Protein AF-A0A949E1W5-F1 (afdb_monomer_lite)

Sequence (156 aa):
MKIVIKLFFLQLFFLKIIYSASVTLGSDTTSGAAIAYTQLDGAENKIANYGLMNNGFSLRDSATTCSFDSVYQASGGFFPIGGKVFLNRDFNLAGNHIFVGGGQFYGNNNALFLNNSDTTEEFLPGRVGPLYEIANYTTGDDVYSISWTYDDRYIA

pLDDT: mean 76.0, std 17.17, range [40.59, 97.12]

Foldseek 3Di:
DVVVVVVVVVVVVVVVVVDPDAAEAADQPDADDADAEEEFEAEDHEDYQRHHAAQEYEYPALRYEYEYNYPDAHEHEYEDQNHEYEYPEAHHYDDAYEYENDYYYHQVVYFHWPDDDPYDHHDDYHPHDDPDCPDDDDDPDDDGGWDADPVNPDID

Structure (mmCIF, N/CA/C/O backbone):
data_AF-A0A949E1W5-F1
#
_entry.id   AF-A0A949E1W5-F1
#
loop_
_atom_site.group_PDB
_atom_site.id
_atom_site.type_symbol
_atom_site.label_atom_id
_atom_site.label_alt_id
_atom_site.label_comp_id
_atom_site.label_asym_id
_atom_site.label_entity_id
_atom_site.label_seq_id
_atom_site.pdbx_PDB_ins_code
_atom_site.Cartn_x
_atom_site.Cartn_y
_atom_site.Cartn_z
_atom_site.occupancy
_atom_site.B_iso_or_equiv
_atom_site.auth_seq_id
_atom_site.auth_comp_id
_atom_site.auth_asym_id
_atom_site.auth_atom_id
_atom_site.pdbx_PDB_model_num
ATOM 1 N N . MET A 1 1 ? -24.866 41.821 -15.705 1.00 64.75 1 MET A N 1
ATOM 2 C CA . MET A 1 1 ? -24.421 40.607 -16.436 1.00 64.75 1 MET A CA 1
ATOM 3 C C . MET A 1 1 ? -22.931 40.273 -16.261 1.00 64.75 1 MET A C 1
ATOM 5 O O . MET A 1 1 ? -22.627 39.131 -15.956 1.00 64.75 1 MET A O 1
ATOM 9 N N . LYS A 1 2 ? -21.987 41.229 -16.370 1.00 68.75 2 LYS A N 1
ATOM 10 C CA . LYS A 1 2 ? -20.529 40.950 -16.283 1.00 68.75 2 LYS A CA 1
ATOM 11 C C . LYS A 1 2 ? -20.024 40.390 -14.932 1.00 68.75 2 LYS A C 1
ATOM 13 O O . LYS A 1 2 ? -19.039 39.664 -14.921 1.00 68.75 2 LYS A O 1
ATOM 18 N N . ILE A 1 3 ? -20.681 40.704 -13.811 1.00 76.94 3 ILE A N 1
ATOM 19 C CA . ILE A 1 3 ? -20.301 40.218 -12.463 1.00 76.94 3 ILE A CA 1
ATOM 20 C C . ILE A 1 3 ? -20.699 38.751 -12.238 1.00 76.94 3 ILE A C 1
ATOM 22 O O . ILE A 1 3 ? -19.928 37.993 -11.659 1.00 76.94 3 ILE A O 1
ATOM 26 N N . VAL A 1 4 ? -21.853 38.328 -12.764 1.00 75.06 4 VAL A N 1
ATOM 27 C CA . VAL A 1 4 ? -22.362 36.951 -12.617 1.00 75.06 4 VAL A CA 1
ATOM 28 C C . VAL A 1 4 ? -21.444 35.950 -13.325 1.00 75.06 4 VAL A C 1
ATOM 30 O O . VAL A 1 4 ? -21.125 34.906 -12.770 1.00 75.06 4 VAL A O 1
ATOM 33 N N . ILE A 1 5 ? -20.925 36.318 -14.502 1.00 81.94 5 ILE A N 1
ATOM 34 C CA . ILE A 1 5 ? -19.950 35.502 -15.240 1.00 81.94 5 ILE A CA 1
ATOM 35 C C . ILE A 1 5 ? -18.659 35.309 -14.428 1.00 81.94 5 ILE A C 1
ATOM 37 O O . ILE A 1 5 ? -18.150 34.197 -14.354 1.00 81.94 5 ILE A O 1
ATOM 41 N N . LYS A 1 6 ? -18.147 36.350 -13.756 1.00 78.06 6 LYS A N 1
ATOM 42 C CA . LYS A 1 6 ? -16.921 36.240 -12.942 1.00 78.06 6 LYS A CA 1
ATOM 43 C C . LYS A 1 6 ? -17.103 35.348 -11.707 1.00 78.06 6 LYS A C 1
ATOM 45 O O . LYS A 1 6 ? -16.198 34.586 -11.384 1.00 78.06 6 LYS A O 1
ATOM 50 N N . LEU A 1 7 ? -18.263 35.411 -11.050 1.00 77.88 7 LEU A N 1
ATOM 51 C CA . LEU A 1 7 ? -18.599 34.543 -9.912 1.00 77.88 7 LEU A CA 1
ATOM 52 C C . LEU A 1 7 ? -18.719 33.068 -10.323 1.00 77.88 7 LEU A C 1
ATOM 54 O O . LEU A 1 7 ? -18.233 32.199 -9.606 1.00 77.88 7 LEU A O 1
ATOM 58 N N . PHE A 1 8 ? -19.281 32.793 -11.502 1.00 82.81 8 PHE A N 1
ATOM 59 C CA . PHE A 1 8 ? -19.380 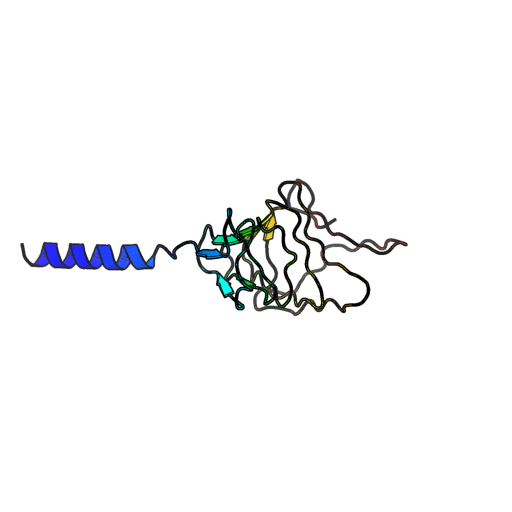31.436 -12.044 1.00 82.81 8 PHE A CA 1
ATOM 60 C C . PHE A 1 8 ? -18.000 30.815 -12.332 1.00 82.81 8 PHE A C 1
ATOM 62 O O . PHE A 1 8 ? -17.729 29.684 -11.934 1.00 82.81 8 PHE A O 1
ATOM 69 N N . PHE A 1 9 ? -17.081 31.575 -12.943 1.00 74.81 9 PHE A N 1
ATOM 70 C CA . PHE A 1 9 ? -15.707 31.105 -13.175 1.00 74.81 9 PHE A CA 1
ATOM 71 C C . PHE A 1 9 ? -14.920 30.888 -11.873 1.00 74.81 9 PHE A C 1
ATOM 73 O O . PHE A 1 9 ? -14.123 29.955 -11.791 1.00 74.81 9 PHE A O 1
ATOM 80 N N . LEU A 1 10 ? -15.168 31.703 -10.844 1.00 77.31 10 LEU A N 1
ATOM 81 C CA . LEU A 1 10 ? -14.545 31.534 -9.533 1.00 77.31 10 LEU A CA 1
ATOM 82 C C . LEU A 1 10 ? -15.036 30.254 -8.831 1.00 77.31 10 LEU A C 1
ATOM 84 O O . LEU A 1 10 ? -14.226 29.508 -8.289 1.00 77.31 10 LEU A O 1
ATOM 88 N N . GLN A 1 11 ? -16.336 29.951 -8.901 1.00 73.06 11 GLN A N 1
ATOM 89 C CA . GLN A 1 11 ? -16.904 28.714 -8.347 1.00 73.06 11 GLN A CA 1
ATOM 90 C C . GLN A 1 11 ? -16.351 27.455 -9.032 1.00 73.06 11 GLN A C 1
ATOM 92 O O . GLN A 1 11 ? -16.019 26.488 -8.349 1.00 73.06 11 GLN A O 1
ATOM 97 N N . LEU A 1 12 ? -16.170 27.481 -10.357 1.00 71.12 12 LEU A N 1
ATOM 98 C CA . LEU A 1 12 ? -15.544 26.379 -11.101 1.00 71.12 12 LEU A CA 1
ATOM 99 C C . LEU A 1 12 ? -14.081 26.141 -10.695 1.00 71.12 12 LEU A C 1
ATOM 101 O O . LEU A 1 12 ? -13.629 24.997 -10.671 1.00 71.12 12 LEU A O 1
ATOM 105 N N . PHE A 1 13 ? -13.346 27.200 -10.344 1.00 66.31 13 PHE A N 1
ATOM 106 C CA . PHE A 1 13 ? -11.965 27.080 -9.878 1.00 66.31 13 PHE A CA 1
ATOM 107 C C . PHE A 1 13 ? -11.886 26.438 -8.484 1.00 66.31 13 PHE A C 1
ATOM 109 O O . PHE A 1 13 ? -11.038 25.579 -8.254 1.00 66.31 13 PHE A O 1
ATOM 116 N N . PHE A 1 14 ? -12.811 26.781 -7.581 1.00 67.38 14 PHE A N 1
ATOM 117 C CA . PHE A 1 14 ? -12.877 26.175 -6.247 1.00 67.38 14 PHE A CA 1
ATOM 118 C C . PHE A 1 14 ? -13.364 24.723 -6.265 1.00 67.38 14 PHE A C 1
ATOM 120 O O . PHE A 1 14 ? -12.833 23.908 -5.517 1.00 67.38 14 PHE A O 1
ATOM 127 N N . LEU A 1 15 ? -14.293 24.366 -7.157 1.00 60.56 15 LEU A N 1
ATOM 128 C CA . LEU A 1 15 ? -14.708 22.971 -7.344 1.00 60.56 15 LEU A CA 1
ATOM 129 C C . LEU A 1 15 ? -13.525 22.083 -7.750 1.00 60.56 15 LEU A C 1
ATOM 131 O O . LEU A 1 15 ? -13.404 20.973 -7.249 1.00 60.56 15 LEU A O 1
ATOM 135 N N . LYS A 1 16 ? -12.603 22.579 -8.583 1.00 57.56 16 LYS A N 1
ATOM 136 C CA . LYS A 1 16 ? -11.442 21.796 -9.036 1.00 57.56 16 LYS A CA 1
ATOM 137 C C . LYS A 1 16 ? -10.384 21.556 -7.949 1.00 57.56 16 LYS A C 1
ATOM 139 O O . LYS A 1 16 ? -9.619 20.610 -8.073 1.00 57.56 16 LYS A O 1
ATOM 144 N N . ILE A 1 17 ? -10.333 22.391 -6.908 1.00 59.22 17 ILE A N 1
ATOM 145 C CA . ILE A 1 17 ? -9.386 22.242 -5.786 1.00 59.22 17 ILE A CA 1
ATOM 146 C C . ILE A 1 17 ? -9.877 21.191 -4.777 1.00 59.22 17 ILE A C 1
ATOM 148 O O . ILE A 1 17 ? -9.069 20.604 -4.069 1.00 59.22 17 ILE A O 1
ATOM 152 N N . ILE A 1 18 ? -11.186 20.929 -4.716 1.00 59.91 18 ILE A N 1
ATOM 153 C CA . ILE A 1 18 ? -11.768 20.007 -3.728 1.00 59.91 18 ILE A CA 1
ATOM 154 C C . ILE A 1 18 ? -11.641 18.540 -4.172 1.00 59.91 18 ILE A C 1
ATOM 156 O O . ILE A 1 18 ? -11.575 17.649 -3.330 1.00 59.91 18 ILE A O 1
ATOM 160 N N . TYR A 1 19 ? -11.556 18.276 -5.478 1.00 59.97 19 TYR A N 1
ATOM 161 C CA . TYR A 1 19 ? -11.376 16.923 -6.001 1.00 59.97 19 TYR A CA 1
ATOM 162 C C . TYR A 1 19 ? -9.899 16.666 -6.313 1.00 59.97 19 TYR A C 1
ATOM 164 O O . TYR A 1 19 ? -9.457 16.864 -7.447 1.00 59.97 19 TYR A O 1
ATOM 172 N N . SER A 1 20 ? -9.133 16.207 -5.318 1.00 66.62 20 SER A N 1
ATOM 173 C CA . SER A 1 20 ? -7.898 15.468 -5.612 1.00 66.62 20 SER A CA 1
ATOM 174 C C . SER A 1 20 ? -8.285 14.262 -6.463 1.00 66.62 20 SER A C 1
ATOM 176 O O . SER A 1 20 ? -9.076 13.424 -6.031 1.00 66.62 20 SER A O 1
ATOM 178 N N . ALA A 1 21 ? -7.807 14.230 -7.705 1.00 79.62 21 ALA A N 1
ATOM 179 C CA . ALA A 1 21 ? -8.135 13.163 -8.634 1.00 79.62 21 ALA A CA 1
ATOM 180 C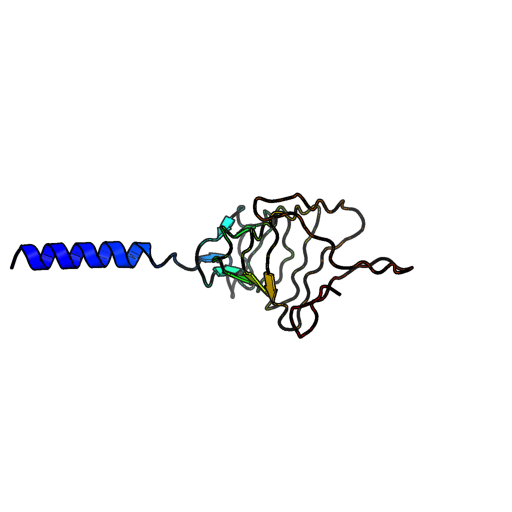 C . ALA A 1 21 ? -7.521 11.847 -8.148 1.00 79.62 21 ALA A C 1
ATOM 182 O O . ALA A 1 21 ? -6.333 11.804 -7.831 1.00 79.62 21 ALA A O 1
ATOM 183 N N . SER A 1 22 ? -8.320 10.784 -8.146 1.00 88.88 22 SER A N 1
ATOM 184 C CA . SER A 1 22 ? -7.841 9.423 -7.929 1.00 88.88 22 SER A CA 1
ATOM 185 C C . SER A 1 22 ? -6.751 9.074 -8.942 1.00 88.88 22 SER A C 1
ATOM 187 O O . SER A 1 22 ? -6.928 9.284 -10.149 1.00 88.88 22 SER A O 1
ATOM 189 N N . VAL A 1 23 ? -5.652 8.489 -8.480 1.00 93.19 23 VAL A N 1
ATOM 190 C CA . VAL A 1 23 ? -4.575 7.996 -9.341 1.00 93.19 23 VAL A CA 1
ATOM 191 C C . VAL A 1 23 ? -4.677 6.480 -9.467 1.00 93.19 23 VAL A C 1
ATOM 193 O O . VAL A 1 23 ? -4.767 5.767 -8.472 1.00 93.19 23 VAL A O 1
ATOM 196 N N . THR A 1 24 ? -4.626 5.972 -10.701 1.00 94.94 24 THR A N 1
ATOM 197 C CA . THR A 1 24 ? -4.417 4.542 -10.968 1.00 94.94 24 THR A CA 1
ATOM 198 C C . THR A 1 24 ? -2.983 4.322 -11.429 1.00 94.94 24 THR A C 1
ATOM 200 O O . THR A 1 24 ? -2.565 4.871 -12.448 1.00 94.94 24 THR A O 1
ATOM 203 N N . LEU A 1 25 ? -2.231 3.514 -10.686 1.00 94.31 25 LEU A N 1
ATOM 204 C CA . LEU A 1 25 ? -0.880 3.101 -11.037 1.00 94.31 25 LEU A CA 1
ATOM 205 C C . LEU A 1 25 ? -0.899 1.683 -11.615 1.00 94.31 25 LEU A C 1
ATOM 207 O O . LEU A 1 25 ? -1.357 0.743 -10.968 1.00 94.31 25 LEU A O 1
ATOM 211 N N . GLY A 1 26 ? -0.363 1.524 -12.826 1.00 93.44 26 GLY A N 1
ATOM 212 C CA . GLY A 1 26 ? -0.357 0.255 -13.558 1.00 93.44 26 GLY A CA 1
ATOM 213 C C . GLY A 1 26 ? -1.513 0.124 -14.552 1.00 93.44 26 GLY A C 1
ATOM 214 O O . GLY A 1 26 ? -2.095 1.114 -14.988 1.00 93.44 26 GLY A O 1
ATOM 215 N N . SER A 1 27 ? -1.816 -1.113 -14.939 1.00 93.06 27 SER A N 1
ATOM 216 C CA . SER A 1 27 ? -2.881 -1.456 -15.888 1.00 93.06 27 SER A CA 1
ATOM 217 C C . SER A 1 27 ? -3.564 -2.753 -15.461 1.00 93.06 27 SER A C 1
ATOM 219 O O . SER A 1 27 ? -2.941 -3.608 -14.837 1.00 93.06 27 SER A O 1
ATOM 221 N N . ASP A 1 28 ? -4.843 -2.912 -15.798 1.00 94.56 28 ASP A N 1
ATOM 222 C CA . ASP A 1 28 ? -5.590 -4.154 -15.556 1.00 94.56 28 ASP A CA 1
ATOM 223 C C . ASP A 1 28 ? -5.459 -5.164 -16.710 1.00 94.56 28 ASP A C 1
ATOM 225 O O . ASP A 1 28 ? -5.876 -6.312 -16.580 1.00 94.56 28 ASP A O 1
ATOM 229 N N . THR A 1 29 ? -4.867 -4.761 -17.841 1.00 93.06 29 THR A N 1
ATOM 230 C CA . THR A 1 29 ? -4.825 -5.575 -19.074 1.00 93.06 29 THR A CA 1
ATOM 231 C C . THR A 1 29 ? -3.422 -5.834 -19.611 1.00 93.06 29 THR A C 1
ATOM 233 O O . THR A 1 29 ? -3.236 -6.735 -20.427 1.00 93.06 29 THR A O 1
ATOM 236 N N . THR A 1 30 ? -2.424 -5.064 -19.181 1.00 90.69 30 THR A N 1
ATOM 237 C CA . THR A 1 30 ? -1.068 -5.113 -19.734 1.00 90.69 30 THR A CA 1
ATOM 238 C C . THR A 1 30 ? -0.025 -4.887 -18.651 1.00 90.69 30 THR A C 1
ATOM 240 O O . THR A 1 30 ? -0.207 -4.045 -17.778 1.00 90.69 30 THR A O 1
ATOM 243 N N . SER A 1 31 ? 1.098 -5.607 -18.719 1.00 84.19 31 SER A N 1
ATOM 244 C CA . SER A 1 31 ? 2.225 -5.363 -17.814 1.00 84.19 31 SER A CA 1
ATOM 245 C C . SER A 1 31 ? 2.836 -3.989 -18.064 1.00 84.19 31 SER A C 1
ATOM 247 O O . SER A 1 31 ? 3.242 -3.683 -19.186 1.00 84.19 31 SER A O 1
ATOM 249 N N . GLY A 1 32 ? 2.925 -3.177 -17.011 1.00 72.94 32 GLY A N 1
ATOM 250 C CA . GLY A 1 32 ? 3.654 -1.912 -17.023 1.00 72.94 32 GLY A CA 1
ATOM 251 C C . GLY A 1 32 ? 5.132 -2.084 -16.668 1.00 72.94 32 GLY A C 1
ATOM 252 O O . GLY A 1 32 ? 5.542 -3.106 -16.117 1.00 72.94 32 GLY A O 1
ATOM 253 N N . ALA A 1 33 ? 5.936 -1.066 -16.978 1.00 81.12 33 ALA A N 1
ATOM 254 C CA . ALA A 1 33 ? 7.298 -0.952 -16.461 1.00 81.12 33 ALA A CA 1
ATOM 255 C C . ALA A 1 33 ? 7.293 -0.623 -14.956 1.00 81.12 33 ALA A C 1
ATOM 257 O O . ALA A 1 33 ? 6.260 -0.253 -14.394 1.00 81.12 33 ALA A O 1
ATOM 258 N N . ALA A 1 34 ? 8.461 -0.728 -14.315 1.00 77.75 34 ALA A N 1
ATOM 259 C CA . ALA A 1 34 ? 8.625 -0.357 -12.913 1.00 77.75 34 ALA A CA 1
ATOM 260 C C . ALA A 1 34 ? 8.231 1.106 -12.699 1.00 77.75 34 ALA A C 1
ATOM 262 O O . ALA A 1 34 ? 8.719 2.002 -13.393 1.00 77.75 34 ALA A O 1
ATOM 263 N N . ILE A 1 35 ? 7.346 1.335 -11.735 1.00 81.81 35 ILE A N 1
ATOM 264 C CA . ILE A 1 35 ? 6.855 2.671 -11.425 1.00 81.81 35 ILE A CA 1
ATOM 265 C C . ILE A 1 35 ? 7.846 3.316 -10.453 1.00 81.81 35 ILE A C 1
ATOM 267 O O . ILE A 1 35 ? 8.361 2.669 -9.534 1.00 81.81 35 ILE A O 1
ATOM 271 N N . ALA A 1 36 ? 8.182 4.584 -10.695 1.00 87.31 36 ALA A N 1
ATOM 272 C CA . ALA A 1 36 ? 8.960 5.369 -9.745 1.00 87.31 36 ALA A CA 1
ATOM 273 C C . ALA A 1 36 ? 8.202 5.474 -8.412 1.00 87.31 36 ALA A C 1
ATOM 275 O O . ALA A 1 36 ? 6.973 5.375 -8.384 1.00 87.31 36 ALA A O 1
ATOM 276 N N . TYR A 1 37 ? 8.921 5.705 -7.313 1.00 91.44 37 TYR A N 1
ATOM 277 C CA . TYR A 1 37 ? 8.270 5.949 -6.028 1.00 91.44 37 TYR A CA 1
ATOM 278 C C . TYR A 1 37 ? 7.215 7.050 -6.183 1.00 91.44 37 TYR A C 1
ATOM 280 O O . TYR A 1 37 ? 7.512 8.135 -6.690 1.00 91.44 37 TYR A O 1
ATOM 288 N N . THR A 1 38 ? 5.985 6.757 -5.770 1.00 92.50 38 THR A N 1
ATOM 289 C CA . THR A 1 38 ? 4.846 7.657 -5.958 1.00 92.50 38 THR A CA 1
ATOM 290 C C . THR A 1 38 ? 4.178 7.940 -4.620 1.00 92.50 38 THR A C 1
ATOM 292 O O . THR A 1 38 ? 3.889 7.026 -3.849 1.00 92.50 38 THR A O 1
ATOM 295 N N . GLN A 1 39 ? 3.923 9.216 -4.340 1.00 94.19 39 GLN A N 1
ATOM 296 C CA . GLN A 1 39 ? 3.051 9.625 -3.245 1.00 94.19 39 GLN A CA 1
ATOM 297 C C . GLN A 1 39 ? 1.636 9.808 -3.791 1.00 94.19 39 GLN A C 1
ATOM 299 O O . GLN A 1 39 ? 1.407 10.645 -4.662 1.00 94.19 39 GLN A O 1
ATOM 304 N N . LEU A 1 40 ? 0.710 9.002 -3.287 1.00 94.75 40 LEU A N 1
ATOM 305 C CA . LEU A 1 40 ? -0.710 9.066 -3.594 1.00 94.75 40 LEU A CA 1
ATOM 306 C C . LEU A 1 40 ? -1.379 10.134 -2.725 1.00 94.75 40 LEU A C 1
ATOM 308 O O . LEU A 1 40 ? -1.024 10.306 -1.559 1.00 94.75 40 LEU A O 1
ATOM 312 N N . ASP A 1 41 ? -2.350 10.833 -3.299 1.00 94.31 41 ASP A N 1
ATOM 313 C CA . ASP A 1 41 ? -3.138 11.882 -2.652 1.00 94.31 41 ASP A CA 1
ATOM 314 C C . ASP A 1 41 ? -4.613 11.697 -3.032 1.00 94.31 41 ASP A C 1
ATOM 316 O O . ASP A 1 41 ? -4.930 11.148 -4.087 1.00 94.31 41 ASP A O 1
ATOM 320 N N . GLY A 1 42 ? -5.520 12.142 -2.171 1.00 92.81 42 GLY A N 1
ATOM 321 C CA . GLY A 1 42 ? -6.957 12.019 -2.374 1.00 92.81 42 GLY A CA 1
ATOM 322 C C . GLY A 1 42 ? -7.507 10.611 -2.152 1.00 92.81 42 GLY A C 1
ATOM 323 O O . GLY A 1 42 ? -6.855 9.716 -1.613 1.00 92.81 42 GLY A O 1
ATOM 324 N N . ALA A 1 43 ? -8.761 10.431 -2.546 1.00 93.38 43 ALA A N 1
ATOM 325 C CA . ALA A 1 43 ? -9.485 9.182 -2.366 1.00 93.38 43 ALA A CA 1
ATOM 326 C C . ALA A 1 43 ? -9.454 8.320 -3.636 1.00 93.38 43 ALA A C 1
ATOM 328 O O . ALA A 1 43 ? -9.206 8.810 -4.736 1.00 93.38 43 ALA A O 1
ATOM 329 N N . GLU A 1 44 ? -9.759 7.036 -3.460 1.00 94.81 44 GLU A N 1
ATOM 330 C CA . GLU A 1 44 ? -10.007 6.068 -4.536 1.00 94.81 44 GLU A CA 1
ATOM 331 C C . GLU A 1 44 ? -8.787 5.826 -5.436 1.00 94.81 44 GLU A C 1
ATOM 333 O O . GLU A 1 44 ? -8.923 5.500 -6.615 1.00 94.81 44 GLU A O 1
ATOM 338 N N . ASN A 1 45 ? -7.574 5.959 -4.889 1.00 96.62 45 ASN A N 1
ATOM 339 C CA . ASN A 1 45 ? -6.379 5.546 -5.615 1.00 96.62 45 ASN A CA 1
ATOM 340 C C . ASN A 1 45 ? -6.389 4.028 -5.833 1.00 96.62 45 ASN A C 1
ATOM 342 O O . ASN A 1 45 ? -6.979 3.277 -5.056 1.00 96.62 45 ASN A O 1
ATOM 346 N N . LYS A 1 46 ? -5.710 3.570 -6.881 1.00 96.56 46 LYS A N 1
ATOM 347 C CA . LYS A 1 46 ? -5.655 2.153 -7.237 1.00 96.56 46 LYS A CA 1
ATOM 348 C C . LYS A 1 46 ? -4.258 1.758 -7.683 1.00 96.56 46 LYS A C 1
ATOM 350 O O . LYS A 1 46 ? -3.684 2.375 -8.578 1.00 96.56 46 LYS A O 1
ATOM 355 N N . ILE A 1 47 ? -3.746 0.672 -7.124 1.00 96.56 47 ILE A N 1
ATOM 356 C CA . ILE A 1 47 ? -2.626 -0.082 -7.678 1.00 96.56 47 ILE A CA 1
ATOM 357 C C . ILE A 1 47 ? -3.222 -1.235 -8.484 1.00 96.56 47 ILE A C 1
ATOM 359 O O . ILE A 1 47 ? -3.724 -2.192 -7.906 1.00 96.56 47 ILE A O 1
ATOM 363 N N . ALA A 1 48 ? -3.222 -1.118 -9.810 1.00 95.94 48 ALA A N 1
ATOM 364 C CA . ALA A 1 48 ? -3.924 -2.028 -10.714 1.00 95.94 48 ALA A CA 1
ATOM 365 C C . ALA A 1 48 ? -3.279 -3.422 -10.813 1.00 95.94 48 ALA A C 1
ATOM 367 O O . ALA A 1 48 ? -2.163 -3.635 -10.336 1.00 95.94 48 ALA A O 1
ATOM 368 N N . ASN A 1 49 ? -3.964 -4.355 -11.492 1.00 96.00 49 ASN A N 1
ATOM 369 C CA . ASN A 1 49 ? -3.576 -5.771 -11.565 1.00 96.00 49 ASN A CA 1
ATOM 370 C C . ASN A 1 49 ? -2.122 -6.007 -11.999 1.00 96.00 49 ASN A C 1
ATOM 372 O O . ASN A 1 49 ? -1.455 -6.902 -11.489 1.00 96.00 49 ASN A O 1
ATOM 376 N N . TYR A 1 50 ? -1.609 -5.174 -12.900 1.00 94.81 50 TYR A N 1
ATOM 377 C CA . TYR A 1 50 ? -0.231 -5.218 -13.373 1.00 94.81 50 TYR A CA 1
ATOM 378 C C . TYR A 1 50 ? 0.557 -3.943 -13.017 1.00 94.81 50 TYR A C 1
ATOM 380 O O . TYR A 1 50 ? 1.289 -3.391 -13.843 1.00 94.81 50 TYR A O 1
ATOM 388 N N . GLY A 1 51 ? 0.387 -3.440 -11.790 1.00 93.25 51 GLY A N 1
ATOM 389 C CA . GLY A 1 51 ? 1.155 -2.319 -11.238 1.00 93.25 51 GLY A CA 1
ATOM 390 C C . GLY A 1 51 ? 2.449 -2.773 -10.560 1.00 93.25 51 GLY A C 1
ATOM 391 O O . GLY A 1 51 ? 2.411 -3.354 -9.477 1.00 93.25 51 GLY A O 1
ATOM 392 N N . LEU A 1 52 ? 3.605 -2.501 -11.168 1.00 92.25 52 LEU A N 1
ATOM 393 C CA . LEU A 1 52 ? 4.905 -2.899 -10.621 1.00 92.25 52 LEU A CA 1
ATOM 394 C C . LEU A 1 52 ? 5.442 -1.853 -9.623 1.00 92.25 52 LEU A C 1
ATOM 396 O O . LEU A 1 52 ? 5.859 -0.765 -10.027 1.00 92.25 52 LEU A O 1
ATOM 400 N N . MET A 1 53 ? 5.461 -2.199 -8.331 1.00 91.31 53 MET A N 1
ATOM 401 C CA . MET A 1 53 ? 5.795 -1.308 -7.204 1.00 91.31 53 MET A CA 1
ATOM 402 C C . MET A 1 53 ? 7.202 -1.553 -6.638 1.00 91.31 53 MET A C 1
ATOM 404 O O . MET A 1 53 ? 7.383 -1.653 -5.429 1.00 91.31 53 MET A O 1
ATOM 408 N N . ASN A 1 54 ? 8.220 -1.650 -7.495 1.00 89.31 54 ASN A N 1
ATOM 409 C CA . ASN A 1 54 ? 9.586 -1.978 -7.049 1.00 89.31 54 ASN A CA 1
ATOM 410 C C . ASN A 1 54 ? 10.249 -0.878 -6.208 1.00 89.31 54 ASN A C 1
ATOM 412 O O . ASN A 1 54 ? 11.173 -1.158 -5.451 1.00 89.31 54 ASN A O 1
ATOM 416 N N . ASN A 1 55 ? 9.806 0.370 -6.370 1.00 88.81 55 ASN A N 1
ATOM 417 C CA . ASN A 1 55 ? 10.325 1.513 -5.620 1.00 88.81 55 ASN A CA 1
ATOM 418 C C . ASN A 1 55 ? 9.428 1.902 -4.438 1.00 88.81 55 ASN A C 1
ATOM 420 O O . ASN A 1 55 ? 9.742 2.864 -3.742 1.00 88.81 55 ASN A O 1
ATOM 424 N N . GLY A 1 56 ? 8.323 1.186 -4.227 1.00 90.44 56 GLY A N 1
ATOM 425 C CA . GLY A 1 56 ? 7.357 1.464 -3.177 1.00 90.44 56 GLY A CA 1
ATOM 426 C C . GLY A 1 56 ? 6.448 2.653 -3.484 1.00 90.44 56 GLY A C 1
ATOM 427 O O . GLY A 1 56 ? 6.449 3.211 -4.585 1.00 90.44 56 GLY A O 1
ATOM 428 N N . PHE A 1 57 ? 5.637 3.025 -2.499 1.00 93.06 57 PHE A N 1
ATOM 429 C CA . PHE A 1 57 ? 4.710 4.150 -2.583 1.00 93.06 57 PHE A CA 1
ATOM 430 C C . PHE A 1 57 ? 4.330 4.648 -1.185 1.00 93.06 57 PHE A C 1
ATOM 432 O O . PHE A 1 57 ? 4.523 3.965 -0.178 1.00 93.06 57 PHE A O 1
ATOM 439 N N . SER A 1 58 ? 3.769 5.853 -1.124 1.00 93.19 58 SER A N 1
ATOM 440 C CA . SER A 1 58 ? 3.197 6.400 0.109 1.00 93.19 58 SER A CA 1
ATOM 441 C C . SER A 1 58 ? 1.792 6.916 -0.098 1.00 93.19 58 SER A C 1
ATOM 443 O O . SER A 1 58 ? 1.411 7.267 -1.213 1.00 93.19 58 SER A O 1
ATOM 445 N N . LEU A 1 59 ? 1.047 7.007 0.994 1.00 93.25 59 LEU A N 1
ATOM 446 C CA . LEU A 1 59 ? -0.161 7.813 1.071 1.00 93.25 59 LEU A CA 1
ATOM 447 C C . LEU A 1 59 ? 0.200 9.155 1.715 1.00 93.25 59 LEU A C 1
ATOM 449 O O . LEU A 1 59 ? 1.069 9.218 2.583 1.00 93.25 59 LEU A O 1
ATOM 453 N N . ARG A 1 60 ? -0.421 10.244 1.265 1.00 92.31 60 ARG A N 1
ATOM 454 C CA . ARG A 1 60 ? -0.088 11.593 1.735 1.00 92.31 60 ARG A CA 1
ATOM 455 C C . ARG A 1 60 ? -0.491 11.829 3.190 1.00 92.31 60 ARG A C 1
ATOM 457 O O . ARG A 1 60 ? 0.258 12.476 3.924 1.00 92.31 60 ARG A O 1
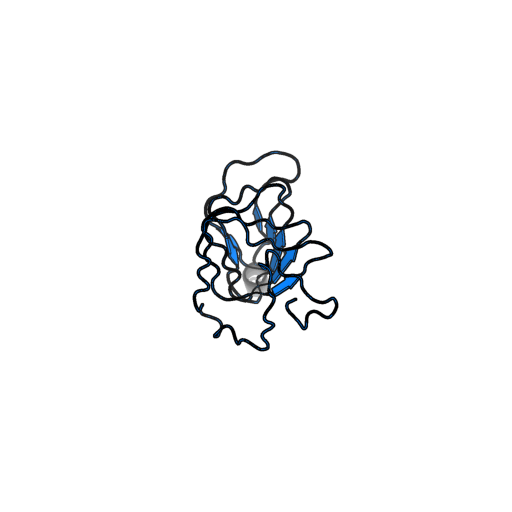ATOM 464 N N . ASP A 1 61 ? -1.668 11.349 3.578 1.00 89.94 61 ASP A N 1
ATOM 465 C CA . ASP A 1 61 ? -2.280 11.578 4.888 1.00 89.94 61 ASP A CA 1
ATOM 466 C C . ASP A 1 61 ? -3.395 10.558 5.203 1.00 89.94 61 ASP A C 1
ATOM 468 O O . ASP A 1 61 ? -3.677 9.646 4.424 1.00 89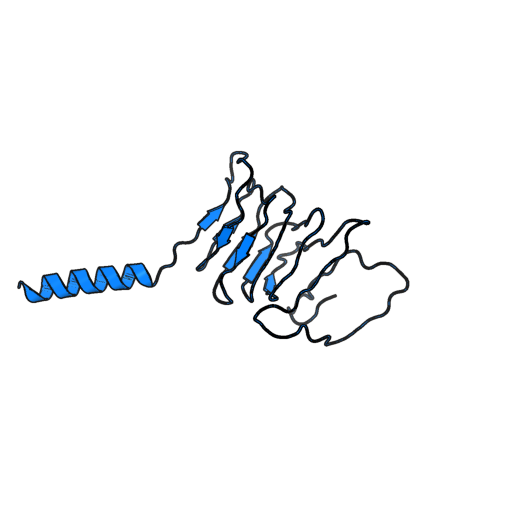.94 61 ASP A O 1
ATOM 472 N N . SER A 1 62 ? -4.072 10.744 6.342 1.00 86.88 62 SER A N 1
ATOM 473 C CA . SER A 1 62 ? -5.159 9.877 6.809 1.00 86.88 62 SER A CA 1
ATOM 474 C C . SER A 1 62 ? -6.467 9.964 6.022 1.00 86.88 62 SER A C 1
ATOM 476 O O . SER A 1 62 ? -7.344 9.113 6.194 1.00 86.88 62 SER A O 1
ATOM 478 N N . ALA A 1 63 ? -6.618 10.968 5.156 1.00 90.50 63 ALA A N 1
ATOM 479 C CA . ALA A 1 63 ? -7.746 11.061 4.237 1.00 90.50 63 ALA A CA 1
ATOM 480 C C . ALA A 1 63 ? -7.476 10.308 2.925 1.00 90.50 63 ALA A C 1
ATOM 482 O O . ALA A 1 63 ? -8.413 10.034 2.173 1.00 90.50 63 ALA A O 1
ATOM 483 N N . THR A 1 64 ? -6.217 9.953 2.661 1.00 93.75 64 THR A N 1
ATOM 484 C CA . THR A 1 64 ? -5.815 9.275 1.434 1.00 93.75 64 THR A CA 1
ATOM 485 C C . THR A 1 64 ? -6.211 7.797 1.470 1.00 93.75 64 THR A C 1
ATOM 487 O O . THR A 1 64 ? -5.938 7.086 2.444 1.00 93.75 64 THR A O 1
ATOM 490 N N . THR A 1 65 ? -6.839 7.309 0.396 1.00 95.12 65 THR A N 1
ATOM 491 C CA . THR A 1 65 ? -7.246 5.899 0.272 1.00 95.12 65 THR A CA 1
ATOM 492 C C . THR A 1 65 ? -6.700 5.250 -0.993 1.00 95.12 65 THR A C 1
ATOM 494 O O . THR A 1 65 ? -6.533 5.925 -2.011 1.00 95.12 65 THR A O 1
ATOM 497 N N . CYS A 1 66 ? -6.403 3.948 -0.927 1.00 96.56 66 CYS A N 1
ATOM 498 C CA . CYS A 1 66 ? -5.846 3.177 -2.037 1.00 96.56 66 CYS A CA 1
ATOM 499 C C . CYS A 1 66 ? -6.344 1.720 -2.044 1.00 96.56 66 CYS A C 1
ATOM 501 O O . CYS A 1 66 ? -6.320 1.073 -0.998 1.00 96.56 66 CYS A O 1
ATOM 503 N N . SER A 1 67 ? -6.746 1.176 -3.197 1.00 97.12 67 SER A N 1
ATOM 504 C CA . SER A 1 67 ? -6.934 -0.269 -3.389 1.00 97.12 67 SER A CA 1
ATOM 505 C C . SER A 1 67 ? -5.673 -0.917 -3.956 1.00 97.12 67 SER A C 1
ATOM 507 O O . SER A 1 67 ? -5.013 -0.360 -4.836 1.00 97.12 67 SER A O 1
ATOM 509 N N . PHE A 1 68 ? -5.325 -2.098 -3.454 1.00 96.12 68 PHE A N 1
ATOM 510 C CA . PHE A 1 68 ? -4.202 -2.886 -3.945 1.00 96.12 68 PHE A CA 1
ATOM 511 C C . PHE A 1 68 ? -4.704 -4.129 -4.679 1.00 96.12 68 PHE A C 1
ATOM 513 O O . PHE A 1 68 ? -5.268 -5.037 -4.070 1.00 96.12 68 PHE A O 1
ATOM 520 N N . ASP A 1 69 ? -4.466 -4.159 -5.991 1.00 96.25 69 ASP A N 1
ATOM 521 C CA . ASP A 1 69 ? -4.901 -5.214 -6.903 1.00 96.25 69 ASP A CA 1
ATOM 522 C C . ASP A 1 69 ? -3.728 -5.871 -7.657 1.00 96.25 69 ASP A C 1
ATOM 524 O O . ASP A 1 69 ? -3.973 -6.775 -8.448 1.00 96.25 69 ASP A O 1
ATOM 528 N N . SER A 1 70 ? -2.459 -5.506 -7.426 1.00 94.88 70 SER A N 1
ATOM 529 C CA . SER A 1 70 ? -1.321 -5.986 -8.243 1.00 94.88 70 SER A CA 1
ATOM 530 C C . SER A 1 70 ? -0.850 -7.427 -7.991 1.00 94.88 70 SER A C 1
ATOM 532 O O . SER A 1 70 ? -0.603 -7.825 -6.857 1.00 94.88 70 SER A O 1
ATOM 534 N N . VAL A 1 71 ? -0.628 -8.199 -9.065 1.00 94.50 71 VAL A N 1
ATOM 535 C CA . VAL A 1 71 ? -0.024 -9.552 -9.009 1.00 94.50 71 VAL A CA 1
ATOM 536 C C . VAL A 1 71 ? 1.434 -9.538 -8.561 1.00 94.50 71 VAL A C 1
ATOM 538 O O . VAL A 1 71 ? 1.977 -10.587 -8.217 1.00 94.50 71 VAL A O 1
ATOM 541 N N . TYR A 1 72 ? 2.085 -8.380 -8.630 1.00 92.25 72 TYR A N 1
ATOM 542 C CA . TYR A 1 72 ? 3.491 -8.240 -8.302 1.00 92.25 72 TYR A CA 1
ATOM 543 C C . TYR A 1 72 ? 3.669 -7.966 -6.814 1.00 92.25 72 TYR A C 1
ATOM 545 O O . TYR A 1 72 ? 2.893 -7.236 -6.198 1.00 92.25 72 TYR A O 1
ATOM 553 N N . GLN A 1 73 ? 4.747 -8.510 -6.257 1.00 89.62 73 GLN A N 1
ATOM 554 C CA . GLN A 1 73 ? 5.232 -8.088 -4.949 1.00 89.62 73 GLN A CA 1
ATOM 555 C C . GLN A 1 73 ? 5.632 -6.606 -5.024 1.00 89.62 73 GLN A C 1
ATOM 557 O O . GLN A 1 73 ? 6.118 -6.149 -6.065 1.00 89.62 73 GLN A O 1
ATOM 562 N N . ALA A 1 74 ? 5.429 -5.852 -3.944 1.00 88.25 74 ALA A N 1
ATOM 563 C CA . ALA A 1 74 ? 6.024 -4.520 -3.845 1.00 88.25 74 ALA A CA 1
ATOM 564 C C . ALA A 1 74 ? 7.365 -4.602 -3.125 1.00 88.25 74 ALA A C 1
ATOM 566 O O . ALA A 1 74 ? 7.557 -5.417 -2.227 1.00 88.25 74 ALA A O 1
ATOM 567 N N . SER A 1 75 ? 8.273 -3.712 -3.494 1.00 86.38 75 SER A N 1
ATOM 568 C CA . SER A 1 75 ? 9.571 -3.553 -2.845 1.00 86.38 75 SER A CA 1
ATOM 569 C C . SER A 1 75 ? 9.811 -2.084 -2.531 1.00 86.38 75 SER A C 1
ATOM 571 O O . SER A 1 75 ? 9.083 -1.212 -3.001 1.00 86.38 75 SER A O 1
ATOM 573 N N . GLY A 1 76 ? 10.840 -1.798 -1.738 1.00 84.44 76 GLY A N 1
ATOM 574 C CA . GLY A 1 76 ? 11.162 -0.436 -1.329 1.00 84.44 76 GLY A CA 1
ATOM 575 C C . GLY A 1 76 ? 10.303 0.054 -0.162 1.00 84.44 76 GLY A C 1
ATOM 576 O O . GLY A 1 76 ? 9.810 -0.726 0.650 1.00 84.44 76 GLY A O 1
ATOM 577 N N . GLY A 1 77 ? 10.180 1.375 -0.040 1.00 84.00 77 GLY A N 1
ATOM 578 C CA . GLY A 1 77 ? 9.492 2.007 1.084 1.00 84.00 77 GLY A CA 1
ATOM 579 C C . GLY A 1 77 ? 7.977 2.007 0.911 1.00 84.00 77 GLY A C 1
ATOM 580 O O . GLY A 1 77 ? 7.471 2.511 -0.094 1.00 84.00 77 GLY A O 1
ATOM 581 N N . PHE A 1 78 ? 7.257 1.493 1.905 1.00 87.44 78 PHE A N 1
ATOM 582 C CA . PHE A 1 78 ? 5.803 1.557 1.949 1.00 87.44 78 PHE A CA 1
ATOM 583 C C . PHE A 1 78 ? 5.367 2.385 3.161 1.00 87.44 78 PHE A C 1
ATOM 585 O O . PHE A 1 78 ? 5.571 2.005 4.315 1.00 87.44 78 PHE A O 1
ATOM 592 N N . PHE A 1 79 ? 4.777 3.551 2.890 1.00 88.69 79 PHE A N 1
ATOM 593 C CA . PHE A 1 79 ? 4.476 4.539 3.926 1.00 88.69 79 PHE A CA 1
ATOM 594 C C . PHE A 1 79 ? 2.994 4.920 3.893 1.00 88.69 79 PHE A C 1
ATOM 596 O O . PHE A 1 79 ? 2.596 5.803 3.129 1.00 88.69 79 PHE A O 1
ATOM 603 N N . PRO A 1 80 ? 2.146 4.264 4.698 1.00 85.25 80 PRO A N 1
ATOM 604 C CA . PRO A 1 80 ? 0.721 4.555 4.695 1.00 85.25 80 PRO A CA 1
ATOM 605 C C . PRO A 1 80 ? 0.351 5.868 5.399 1.00 85.25 80 PRO A C 1
ATOM 607 O O . PRO A 1 80 ? -0.728 6.373 5.131 1.00 85.25 80 PRO A O 1
ATOM 610 N N . ILE A 1 81 ? 1.210 6.448 6.252 1.00 86.69 81 ILE A N 1
ATOM 611 C CA . ILE A 1 81 ? 1.049 7.788 6.876 1.00 86.69 81 ILE A CA 1
ATOM 612 C C . ILE A 1 81 ? -0.394 8.065 7.376 1.00 86.69 81 ILE A C 1
ATOM 614 O O . ILE A 1 81 ? -0.983 9.121 7.142 1.00 86.69 81 ILE A O 1
ATOM 618 N N . GLY A 1 82 ? -0.992 7.089 8.061 1.00 82.62 82 GLY A N 1
ATOM 619 C CA . GLY A 1 82 ? -2.351 7.144 8.610 1.00 82.62 82 GLY A CA 1
ATOM 620 C C . GLY A 1 82 ? -3.489 6.912 7.608 1.00 82.62 82 GLY A C 1
ATOM 621 O O . GLY A 1 82 ? -4.646 6.887 8.024 1.00 82.62 82 GLY A O 1
ATOM 622 N N . GLY A 1 83 ? -3.191 6.762 6.318 1.00 88.12 83 GLY A N 1
ATOM 623 C CA . GLY A 1 83 ? -4.151 6.487 5.251 1.00 88.12 83 GLY A CA 1
ATOM 624 C C . GLY A 1 83 ? -4.692 5.056 5.264 1.00 88.12 83 GLY A C 1
ATOM 625 O O . GLY A 1 83 ? -4.354 4.237 6.125 1.00 88.12 83 GLY A O 1
ATOM 626 N N . LYS A 1 84 ? -5.563 4.761 4.294 1.00 91.44 84 LYS A N 1
ATOM 627 C CA . LYS A 1 84 ? -6.321 3.502 4.220 1.00 91.44 84 LYS A CA 1
ATOM 628 C C . LYS A 1 84 ? -5.953 2.692 2.985 1.00 91.44 84 LYS A C 1
ATOM 630 O O . LYS A 1 84 ? -6.064 3.196 1.866 1.00 91.44 84 LYS A O 1
ATOM 635 N N . VAL A 1 85 ? -5.596 1.428 3.181 1.00 92.81 85 VAL A N 1
ATOM 636 C CA . VAL A 1 85 ? -5.300 0.482 2.103 1.00 92.81 85 VAL A CA 1
ATOM 637 C C . VAL A 1 85 ? -6.312 -0.658 2.108 1.00 92.81 85 VAL A C 1
ATOM 639 O O . VAL A 1 85 ? -6.492 -1.335 3.115 1.00 92.81 85 VAL A O 1
ATOM 642 N N . PHE A 1 86 ? -6.962 -0.882 0.972 1.00 94.06 86 PHE A N 1
ATOM 643 C CA . PHE A 1 86 ? -7.913 -1.970 0.763 1.00 94.06 86 PHE A CA 1
ATOM 644 C C . PHE A 1 86 ? -7.241 -3.074 -0.047 1.00 94.06 86 PHE A C 1
ATOM 646 O O . PHE A 1 86 ? -6.813 -2.842 -1.177 1.00 94.06 86 PHE A O 1
ATOM 653 N N . LEU A 1 87 ? -7.122 -4.263 0.533 1.00 93.19 87 LEU A N 1
ATOM 654 C CA . LEU A 1 87 ? -6.471 -5.403 -0.095 1.00 93.19 87 LEU A CA 1
ATOM 655 C C . LEU A 1 87 ? -7.507 -6.200 -0.882 1.00 93.19 87 LEU A C 1
ATOM 657 O O . LEU A 1 87 ? -8.330 -6.903 -0.309 1.00 93.19 87 LEU A O 1
ATOM 661 N N . ASN A 1 88 ? -7.464 -6.112 -2.208 1.00 94.94 88 ASN A N 1
ATOM 662 C CA . ASN A 1 88 ? -8.282 -6.966 -3.078 1.00 94.94 88 ASN A CA 1
ATOM 663 C C . ASN A 1 88 ? -7.565 -8.273 -3.441 1.00 94.94 88 ASN A C 1
ATOM 665 O O . ASN A 1 88 ? -8.104 -9.110 -4.165 1.00 94.94 88 ASN A O 1
ATOM 669 N N . ARG A 1 89 ? -6.337 -8.423 -2.942 1.00 92.88 89 ARG A N 1
ATOM 670 C CA . ARG A 1 89 ? -5.486 -9.601 -3.029 1.00 92.88 89 ARG A CA 1
ATOM 671 C C . ARG A 1 89 ? -4.409 -9.549 -1.957 1.00 92.88 89 ARG A C 1
ATOM 673 O O . ARG A 1 89 ? -4.175 -8.492 -1.367 1.00 92.88 89 ARG A O 1
ATOM 680 N N . ASP A 1 90 ? -3.708 -10.660 -1.794 1.00 90.12 90 ASP A N 1
ATOM 681 C CA . ASP A 1 90 ? -2.561 -10.741 -0.900 1.00 90.12 90 ASP A CA 1
ATOM 682 C C . ASP A 1 90 ? -1.477 -9.734 -1.280 1.00 90.12 90 ASP A C 1
ATOM 684 O O . ASP A 1 90 ? -0.978 -9.713 -2.413 1.00 90.12 90 ASP A O 1
ATOM 688 N N . PHE A 1 91 ? -1.107 -8.901 -0.313 1.00 88.44 91 PHE A N 1
ATOM 689 C CA . PHE A 1 91 ? -0.06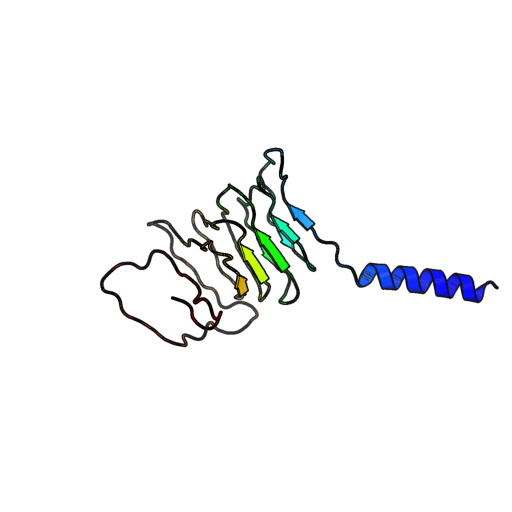7 -7.906 -0.480 1.00 88.44 91 PHE A CA 1
ATOM 690 C C . PHE A 1 91 ? 1.240 -8.449 0.083 1.00 88.44 91 PHE A C 1
ATOM 692 O O . PHE A 1 91 ? 1.426 -8.532 1.289 1.00 88.44 91 PHE A O 1
ATOM 699 N N . ASN A 1 92 ? 2.147 -8.824 -0.814 1.00 86.81 92 ASN A N 1
ATOM 700 C CA . ASN A 1 92 ? 3.454 -9.356 -0.460 1.00 86.81 92 ASN A CA 1
ATOM 701 C C . ASN A 1 92 ? 4.517 -8.264 -0.599 1.00 86.81 92 ASN A C 1
ATOM 703 O O . ASN A 1 92 ? 4.720 -7.734 -1.699 1.00 86.81 92 ASN A O 1
ATOM 707 N N . LEU A 1 93 ? 5.200 -7.950 0.500 1.00 82.69 93 LEU A N 1
ATOM 708 C CA . LEU A 1 93 ? 6.393 -7.110 0.479 1.00 82.69 93 LEU A CA 1
ATOM 709 C C . LEU A 1 93 ? 7.623 -7.983 0.234 1.00 82.69 93 LEU A C 1
ATOM 711 O O . LEU A 1 93 ? 7.775 -9.021 0.863 1.00 82.69 93 LEU A O 1
ATOM 715 N N . ALA A 1 94 ? 8.491 -7.572 -0.686 1.00 81.25 94 ALA A N 1
ATOM 716 C CA . ALA A 1 94 ? 9.724 -8.275 -1.016 1.00 81.25 94 ALA A CA 1
ATOM 717 C C . ALA A 1 94 ? 10.955 -7.412 -0.716 1.00 81.25 94 ALA A C 1
ATOM 719 O O . ALA A 1 94 ? 11.032 -6.253 -1.138 1.00 81.25 94 ALA A O 1
ATOM 720 N N . GLY A 1 95 ? 11.948 -8.021 -0.060 1.00 73.38 95 GLY A N 1
ATOM 721 C CA . GLY A 1 95 ? 13.215 -7.390 0.316 1.00 73.38 95 GLY A CA 1
ATOM 722 C C . GLY A 1 95 ? 13.112 -6.482 1.546 1.00 73.38 95 GLY A C 1
ATOM 723 O O . GLY A 1 95 ? 12.118 -6.504 2.270 1.00 73.38 95 GLY A O 1
ATOM 724 N N . ASN A 1 96 ? 14.152 -5.670 1.775 1.00 64.44 96 ASN A N 1
ATOM 725 C CA . ASN A 1 96 ? 14.159 -4.675 2.850 1.00 64.44 96 ASN A CA 1
ATOM 726 C C . ASN A 1 96 ? 13.076 -3.628 2.584 1.00 64.44 96 ASN A C 1
ATOM 728 O O . ASN A 1 96 ? 13.147 -2.884 1.602 1.00 64.44 96 ASN A O 1
ATOM 732 N N . HIS A 1 97 ? 12.102 -3.557 3.479 1.00 68.56 97 HIS A N 1
ATOM 733 C CA . HIS A 1 97 ? 11.018 -2.596 3.421 1.00 68.56 97 HIS A CA 1
ATOM 734 C C . HIS A 1 97 ? 11.022 -1.759 4.695 1.00 68.56 97 HIS A C 1
ATOM 736 O O . HIS A 1 97 ? 11.246 -2.256 5.795 1.00 68.56 97 HIS A O 1
ATOM 742 N N . ILE A 1 98 ? 10.799 -0.459 4.524 1.00 66.56 98 ILE A N 1
ATOM 743 C CA . ILE A 1 98 ? 10.668 0.473 5.640 1.00 66.56 98 ILE A CA 1
ATOM 744 C C . ILE A 1 98 ? 9.185 0.769 5.790 1.00 66.56 98 ILE A C 1
ATOM 746 O O . ILE A 1 98 ? 8.551 1.233 4.837 1.00 66.56 98 ILE A O 1
ATOM 750 N N . PHE A 1 99 ? 8.661 0.518 6.986 1.00 66.81 99 PHE A N 1
ATOM 751 C CA . PHE A 1 99 ? 7.285 0.816 7.342 1.00 66.81 99 PHE A CA 1
ATOM 752 C C . PHE A 1 99 ? 7.252 2.068 8.223 1.00 66.81 99 PHE A C 1
ATOM 754 O O . PHE A 1 99 ? 7.781 2.065 9.334 1.00 66.81 99 PHE A O 1
ATOM 761 N N . VAL A 1 100 ? 6.650 3.163 7.740 1.00 67.69 100 VAL A N 1
ATOM 762 C CA . VAL A 1 100 ? 6.633 4.448 8.473 1.00 67.69 100 VAL A CA 1
ATOM 763 C C . VAL A 1 100 ? 5.244 5.060 8.504 1.00 67.69 100 VAL A C 1
ATOM 765 O O . VAL A 1 100 ? 4.561 5.170 7.485 1.00 67.69 100 VAL A O 1
ATOM 768 N N . GLY A 1 101 ? 4.868 5.549 9.687 1.00 63.88 101 GLY A N 1
ATOM 769 C CA . GLY A 1 101 ? 3.716 6.434 9.871 1.00 63.88 101 GLY A CA 1
ATOM 770 C C . GLY A 1 101 ? 2.376 5.751 10.105 1.00 63.88 101 GLY A C 1
ATOM 771 O O . GLY A 1 101 ? 1.382 6.469 10.169 1.00 63.88 101 GLY A O 1
ATOM 772 N N . GLY A 1 102 ? 2.344 4.423 10.265 1.00 71.06 102 GLY A N 1
ATOM 773 C CA . GLY A 1 102 ? 1.113 3.677 10.545 1.00 71.06 102 GLY A CA 1
ATOM 774 C C . GLY A 1 102 ? 0.057 3.821 9.442 1.00 71.06 102 GLY A C 1
ATOM 775 O O . GLY A 1 102 ? 0.209 4.585 8.493 1.00 71.06 102 GLY A O 1
ATOM 776 N N . GLY A 1 103 ? -1.029 3.067 9.532 1.00 78.88 103 GLY A N 1
ATOM 777 C CA . GLY A 1 103 ? -2.098 3.081 8.537 1.00 78.88 103 GLY A CA 1
ATOM 778 C C . GLY A 1 103 ? -3.188 2.088 8.885 1.00 78.88 103 GLY A C 1
ATOM 779 O O . GLY A 1 103 ? -3.038 1.310 9.826 1.00 78.88 103 GLY A O 1
ATOM 780 N N . GLN A 1 104 ? -4.277 2.113 8.126 1.00 83.00 104 GLN A N 1
ATOM 781 C CA . GLN A 1 104 ? -5.359 1.141 8.256 1.00 83.00 104 GLN A CA 1
ATOM 782 C C . GLN A 1 104 ? -5.361 0.222 7.039 1.00 83.00 104 GLN A C 1
ATOM 784 O O . GLN A 1 104 ? -5.343 0.705 5.906 1.00 83.00 104 GLN A O 1
ATOM 789 N N . PHE A 1 105 ? -5.411 -1.088 7.270 1.00 85.25 105 PHE A N 1
ATOM 790 C CA . PHE A 1 105 ? -5.540 -2.082 6.211 1.00 85.25 105 PHE A CA 1
ATOM 791 C C . PHE A 1 105 ? -6.868 -2.801 6.332 1.00 85.25 105 PHE A C 1
ATOM 793 O O . PHE A 1 105 ? -7.246 -3.234 7.415 1.00 85.25 105 PHE A O 1
ATOM 800 N N . TYR A 1 106 ? -7.538 -2.966 5.201 1.00 86.19 106 TYR A N 1
ATOM 801 C CA . TYR A 1 106 ? -8.788 -3.698 5.094 1.00 86.19 106 TYR A CA 1
ATOM 802 C C . TYR A 1 106 ? -8.532 -4.935 4.241 1.00 86.19 106 TYR A C 1
ATOM 804 O O . TYR A 1 106 ? -8.375 -4.827 3.026 1.00 86.19 106 TYR A O 1
ATOM 812 N N . GLY A 1 107 ? -8.440 -6.096 4.892 1.00 80.19 107 GLY A N 1
ATOM 813 C CA . GLY A 1 107 ? -7.975 -7.335 4.266 1.00 80.19 107 GLY A CA 1
ATOM 814 C C . GLY A 1 107 ? -8.907 -7.903 3.194 1.00 80.19 107 GLY A C 1
ATOM 815 O O . GLY A 1 107 ? -8.426 -8.486 2.237 1.00 80.19 107 GLY A O 1
ATOM 816 N N . ASN A 1 108 ? -10.232 -7.749 3.314 1.00 83.69 108 ASN A N 1
ATOM 817 C CA . ASN A 1 108 ? -11.217 -8.353 2.395 1.00 83.69 108 ASN A CA 1
ATOM 818 C C . ASN A 1 108 ? -10.908 -9.836 2.047 1.00 83.69 108 ASN A C 1
ATOM 820 O O . ASN A 1 108 ? -10.924 -10.230 0.883 1.00 83.69 108 ASN A O 1
ATOM 824 N N . ASN A 1 109 ? -10.603 -10.648 3.071 1.00 83.00 109 ASN A N 1
ATOM 825 C CA . ASN A 1 109 ? -10.123 -12.042 2.983 1.00 83.00 109 ASN A CA 1
ATOM 826 C C . ASN A 1 109 ? -8.719 -12.248 2.382 1.00 83.00 109 ASN A C 1
ATOM 828 O O . ASN A 1 109 ? -8.360 -13.375 2.056 1.00 83.00 109 ASN A O 1
ATOM 832 N N . ASN A 1 110 ? -7.928 -11.189 2.272 1.00 84.88 110 ASN A N 1
ATOM 833 C CA . ASN A 1 110 ? -6.528 -11.211 1.871 1.00 84.88 110 ASN A CA 1
ATOM 834 C C . ASN A 1 110 ? -5.634 -10.727 3.013 1.00 84.88 110 ASN A C 1
ATOM 836 O O . ASN A 1 110 ? -6.079 -9.991 3.901 1.00 84.88 110 ASN A O 1
ATOM 840 N N . ALA A 1 111 ? -4.363 -11.109 2.963 1.00 82.31 111 ALA A N 1
ATOM 841 C CA . ALA A 1 111 ? -3.390 -10.775 3.993 1.00 82.31 111 ALA A CA 1
ATOM 842 C C . ALA A 1 111 ? -2.283 -9.842 3.482 1.00 82.31 111 ALA A C 1
ATOM 844 O O . ALA A 1 111 ? -1.956 -9.793 2.293 1.00 82.31 111 ALA A O 1
ATOM 845 N N . LEU A 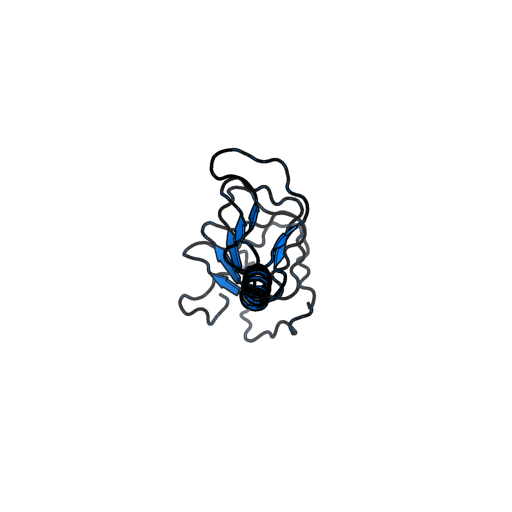1 112 ? -1.701 -9.090 4.415 1.00 83.81 112 LEU A N 1
ATOM 846 C CA . LEU A 1 112 ? -0.430 -8.403 4.224 1.00 83.81 112 LEU A CA 1
ATOM 847 C C . LEU A 1 112 ? 0.674 -9.338 4.714 1.00 83.81 112 LEU A C 1
ATOM 849 O O . LEU A 1 112 ? 0.746 -9.650 5.901 1.00 83.81 112 LEU A O 1
ATOM 853 N N . PHE A 1 113 ? 1.535 -9.766 3.802 1.00 81.06 113 PHE A N 1
ATOM 854 C CA . PHE A 1 113 ? 2.695 -10.584 4.114 1.00 81.06 113 PHE A CA 1
ATOM 855 C C . PHE A 1 113 ? 3.934 -9.700 4.203 1.00 81.06 113 PHE A C 1
ATOM 857 O O . PHE A 1 113 ? 4.405 -9.140 3.207 1.00 81.06 113 PHE A O 1
ATOM 864 N N . LEU A 1 114 ? 4.452 -9.605 5.422 1.00 74.75 114 LEU A N 1
ATOM 865 C CA . LEU A 1 114 ? 5.776 -9.091 5.740 1.00 74.75 114 LEU A CA 1
ATOM 866 C C . LEU A 1 114 ? 6.701 -10.329 5.751 1.00 74.75 114 LEU A C 1
ATOM 868 O O . LEU A 1 114 ? 6.655 -11.104 6.695 1.00 74.75 114 LEU A O 1
ATOM 872 N N . ASN A 1 115 ? 7.399 -10.665 4.659 1.00 66.38 115 ASN A N 1
ATOM 873 C CA . ASN A 1 115 ? 8.282 -11.855 4.610 1.00 66.38 115 ASN A CA 1
ATOM 874 C C . ASN A 1 115 ? 9.346 -11.662 3.500 1.00 66.38 115 ASN A C 1
ATOM 876 O O . ASN A 1 115 ? 9.030 -11.092 2.462 1.00 66.38 115 ASN A O 1
ATOM 880 N N . ASN A 1 116 ? 10.623 -12.057 3.610 1.00 49.16 116 ASN A N 1
ATOM 881 C CA . ASN A 1 116 ? 11.132 -13.404 3.887 1.00 49.16 116 ASN A CA 1
ATOM 882 C C . ASN A 1 116 ? 12.569 -13.390 4.469 1.00 49.16 116 ASN A C 1
ATOM 884 O O . ASN A 1 116 ? 13.446 -12.711 3.934 1.00 49.16 116 ASN A O 1
ATOM 888 N N . SER A 1 117 ? 12.765 -14.172 5.537 1.00 47.00 117 SER A N 1
ATOM 889 C CA . SER A 1 117 ? 13.985 -14.809 6.089 1.00 47.00 117 SER A CA 1
ATOM 890 C C . SER A 1 117 ? 15.292 -14.040 6.365 1.00 47.00 117 SER A C 1
ATOM 892 O O . SER A 1 117 ? 16.050 -14.519 7.200 1.00 47.00 117 SER A O 1
ATOM 894 N N . ASP A 1 118 ? 15.592 -12.898 5.737 1.00 48.50 118 ASP A N 1
ATOM 895 C CA . ASP A 1 118 ? 16.939 -12.276 5.801 1.00 48.50 118 ASP A CA 1
ATOM 896 C C . ASP A 1 118 ? 16.943 -10.756 6.049 1.00 48.50 118 ASP A C 1
ATOM 898 O O . ASP A 1 118 ? 17.987 -10.102 5.975 1.00 48.50 118 ASP A O 1
ATOM 902 N N . THR A 1 119 ? 15.785 -10.158 6.322 1.00 46.06 119 THR A N 1
ATOM 903 C CA . THR A 1 119 ? 15.632 -8.698 6.300 1.00 46.06 119 THR A CA 1
ATOM 904 C C . THR A 1 119 ? 15.172 -8.155 7.643 1.00 46.06 119 THR A C 1
ATOM 906 O O . THR A 1 119 ? 14.142 -8.567 8.166 1.00 46.06 119 THR A O 1
ATOM 909 N N . THR A 1 120 ? 15.922 -7.199 8.194 1.00 51.41 120 THR A N 1
ATOM 910 C CA . THR A 1 120 ? 15.511 -6.424 9.368 1.00 51.41 120 THR A CA 1
ATOM 911 C C . THR A 1 120 ? 14.330 -5.532 9.007 1.00 51.41 120 THR A C 1
ATOM 913 O O . THR A 1 120 ? 14.464 -4.631 8.177 1.00 51.41 120 THR A O 1
ATOM 916 N N . GLU A 1 121 ? 13.192 -5.771 9.642 1.00 54.34 121 GLU A N 1
ATOM 917 C CA . GLU A 1 121 ? 12.020 -4.905 9.569 1.00 54.34 121 GLU A CA 1
ATOM 918 C C . GLU A 1 121 ? 12.258 -3.682 10.455 1.00 54.34 121 GLU A C 1
ATOM 920 O O . GLU A 1 121 ? 12.385 -3.788 11.676 1.00 54.34 121 GLU A O 1
ATOM 925 N N . GLU A 1 122 ? 12.355 -2.503 9.844 1.00 57.12 122 GLU A N 1
ATOM 926 C CA . GLU A 1 122 ? 12.515 -1.258 10.588 1.00 57.12 122 GLU A CA 1
ATOM 927 C C . GLU A 1 122 ? 11.175 -0.522 10.650 1.00 57.12 122 GLU A C 1
ATOM 929 O O . GLU A 1 122 ? 10.739 0.139 9.701 1.00 57.12 122 GLU A O 1
ATOM 934 N N . PHE A 1 123 ? 10.512 -0.643 11.799 1.00 60.69 123 PHE A N 1
ATOM 935 C CA . PHE A 1 123 ? 9.351 0.168 12.143 1.00 60.69 123 PHE A CA 1
ATOM 936 C C . PHE A 1 123 ? 9.835 1.508 12.688 1.00 60.69 123 PHE A C 1
ATOM 938 O O . PHE A 1 123 ? 10.141 1.644 13.875 1.00 60.69 123 PHE A O 1
ATOM 945 N N . LEU A 1 124 ? 9.922 2.517 11.822 1.00 57.34 124 LEU A N 1
ATOM 946 C CA . LEU A 1 124 ? 10.323 3.850 12.260 1.00 57.34 124 LEU A CA 1
ATOM 947 C C . LEU A 1 124 ? 9.110 4.629 12.785 1.00 57.34 124 LEU A C 1
ATOM 949 O O . LEU A 1 124 ? 8.055 4.646 12.135 1.00 57.34 124 LEU A O 1
ATOM 953 N N . PRO A 1 125 ? 9.247 5.346 13.917 1.00 53.44 125 PRO A N 1
ATOM 954 C CA . PRO A 1 125 ? 8.222 6.277 14.364 1.00 53.44 125 PRO A CA 1
ATOM 955 C C . PRO A 1 125 ? 8.018 7.349 13.285 1.00 53.44 125 PRO A C 1
ATOM 957 O O . PRO A 1 125 ? 8.906 8.151 12.994 1.00 53.44 125 PRO A O 1
ATOM 960 N N . GLY A 1 126 ? 6.847 7.343 12.649 1.00 51.31 126 GLY A N 1
ATOM 961 C CA . GLY A 1 126 ? 6.468 8.360 11.672 1.00 51.31 126 GLY A CA 1
ATOM 962 C C . GLY A 1 126 ? 5.804 9.574 12.320 1.00 51.31 126 GLY A C 1
ATOM 963 O O . GLY A 1 126 ? 5.592 9.629 13.527 1.00 51.31 126 GLY A O 1
ATOM 964 N N . ARG A 1 127 ? 5.401 10.550 11.493 1.00 44.56 127 ARG A N 1
ATOM 965 C CA . ARG A 1 127 ? 4.683 11.775 11.916 1.00 44.56 127 ARG A CA 1
ATOM 966 C C . ARG A 1 127 ? 3.349 11.530 12.647 1.00 44.56 127 ARG A C 1
ATOM 968 O O . ARG A 1 127 ? 2.769 12.490 13.145 1.00 44.56 127 ARG A O 1
ATOM 975 N N . VAL A 1 128 ? 2.864 10.290 12.712 1.00 42.97 128 VAL A N 1
ATOM 976 C CA . VAL A 1 128 ? 1.578 9.918 13.312 1.00 42.97 128 VAL A CA 1
ATOM 977 C C . VAL A 1 128 ? 1.816 8.914 14.438 1.00 42.97 128 VAL A C 1
ATOM 979 O O . VAL A 1 128 ? 1.696 7.716 14.229 1.00 42.97 128 VAL A O 1
ATOM 982 N N . GLY A 1 129 ? 2.151 9.442 15.620 1.00 44.28 129 GLY A N 1
ATOM 983 C CA . GLY A 1 129 ? 2.131 8.734 16.907 1.00 44.28 129 GLY A CA 1
ATOM 984 C C . GLY A 1 129 ? 3.111 7.557 17.056 1.00 44.28 129 GLY A C 1
ATOM 985 O O . GLY A 1 129 ? 3.570 6.975 16.077 1.00 44.28 129 GLY A O 1
ATOM 986 N N . PRO A 1 130 ? 3.480 7.187 18.292 1.00 42.66 130 PRO A N 1
ATOM 987 C CA . PRO A 1 130 ? 4.192 5.936 18.510 1.00 42.66 130 PRO A CA 1
ATOM 988 C C . PRO A 1 130 ? 3.254 4.751 18.223 1.00 42.66 130 PRO A C 1
ATOM 990 O O . PRO A 1 130 ? 2.048 4.824 18.471 1.00 42.66 130 PRO A O 1
ATOM 993 N N . LEU A 1 131 ? 3.814 3.646 17.725 1.00 44.91 131 LEU A N 1
ATOM 994 C CA . LEU A 1 131 ? 3.162 2.341 17.818 1.00 44.91 131 LEU A CA 1
ATOM 995 C C . LEU A 1 131 ? 3.010 2.027 19.309 1.00 44.91 131 LEU A C 1
ATOM 997 O O . LEU A 1 131 ? 4.003 1.858 20.015 1.00 44.91 131 LEU A O 1
ATOM 1001 N N . TYR A 1 132 ? 1.775 2.016 19.800 1.00 43.56 132 TYR A N 1
ATOM 1002 C CA . TYR A 1 132 ? 1.488 1.561 21.152 1.00 43.56 132 TYR A CA 1
ATOM 1003 C C . TYR A 1 132 ? 1.247 0.057 21.102 1.00 43.56 132 TYR A C 1
ATOM 1005 O O . TYR A 1 132 ? 0.248 -0.397 20.544 1.00 43.56 132 TYR A O 1
ATOM 1013 N N . GLU A 1 133 ? 2.163 -0.708 21.691 1.00 49.59 133 GLU A N 1
ATOM 1014 C CA . GLU A 1 133 ? 1.918 -2.108 22.018 1.00 49.59 133 GLU A CA 1
ATOM 1015 C C . GLU A 1 133 ? 0.733 -2.166 22.992 1.00 49.59 133 GLU A C 1
ATOM 1017 O O . GLU A 1 133 ? 0.822 -1.751 24.147 1.00 49.59 133 GLU A O 1
ATOM 1022 N N . ILE A 1 134 ? -0.413 -2.612 22.488 1.00 49.47 134 ILE A N 1
ATOM 1023 C CA . ILE A 1 134 ? -1.656 -2.759 23.257 1.00 49.47 134 ILE A CA 1
ATOM 1024 C C . ILE A 1 134 ? -1.764 -4.140 23.909 1.00 49.47 134 ILE A C 1
ATOM 1026 O O . ILE A 1 134 ? -2.481 -4.296 24.897 1.00 49.47 134 ILE A O 1
ATOM 1030 N N . ALA A 1 135 ? -1.053 -5.128 23.366 1.00 47.81 135 ALA A N 1
ATOM 1031 C CA . ALA A 1 135 ? -0.942 -6.481 23.885 1.00 47.81 135 ALA A CA 1
ATOM 1032 C C . ALA A 1 135 ? 0.283 -7.174 23.269 1.00 47.81 135 ALA A C 1
ATOM 1034 O O . ALA A 1 135 ? 0.642 -6.885 22.128 1.00 47.81 135 ALA A O 1
ATOM 1035 N N . ASN A 1 136 ? 0.864 -8.125 23.999 1.00 58.66 136 ASN A N 1
ATOM 1036 C CA . ASN A 1 136 ? 1.813 -9.096 23.463 1.00 58.66 136 ASN A CA 1
ATOM 1037 C C . ASN A 1 136 ? 1.312 -10.518 23.699 1.00 58.66 136 ASN A C 1
ATOM 1039 O O . ASN A 1 136 ? 0.584 -10.798 24.654 1.00 58.66 136 ASN A O 1
ATOM 1043 N N . TYR A 1 137 ? 1.742 -11.414 22.819 1.00 58.25 137 TYR A N 1
ATOM 1044 C CA . TYR A 1 137 ? 1.604 -12.848 22.988 1.00 58.25 137 TYR A CA 1
ATOM 1045 C C . TYR A 1 137 ? 2.920 -13.509 22.583 1.00 58.25 137 TYR A C 1
ATOM 1047 O O . TYR A 1 137 ? 3.365 -13.379 21.445 1.00 58.25 137 TYR A O 1
ATOM 1055 N N . THR A 1 138 ? 3.568 -14.195 23.523 1.00 63.72 138 THR A N 1
ATOM 1056 C CA . THR A 1 138 ? 4.772 -14.974 23.225 1.00 63.72 138 THR A CA 1
ATOM 1057 C C . THR A 1 138 ? 4.363 -16.335 22.680 1.00 63.72 138 THR A C 1
ATOM 1059 O O . THR A 1 138 ? 3.792 -17.153 23.401 1.00 63.72 138 THR A O 1
ATOM 1062 N N . THR A 1 139 ? 4.687 -16.578 21.416 1.00 71.81 139 THR A N 1
ATOM 1063 C CA . THR A 1 139 ? 4.633 -17.903 20.792 1.00 71.81 139 THR A CA 1
ATOM 1064 C C . THR A 1 139 ? 6.019 -18.559 20.824 1.00 71.81 139 THR A C 1
ATOM 1066 O O . THR A 1 139 ? 7.036 -17.872 20.917 1.00 71.81 139 THR A O 1
ATOM 1069 N N . GLY A 1 140 ? 6.054 -19.894 20.814 1.00 75.25 140 GLY A N 1
ATOM 1070 C CA . GLY A 1 140 ? 7.293 -20.673 20.688 1.00 75.25 140 GLY A CA 1
ATOM 1071 C C . GLY A 1 140 ? 7.780 -20.828 19.244 1.00 75.25 140 GLY A C 1
ATOM 1072 O O . GLY A 1 140 ? 8.900 -21.286 19.041 1.00 75.25 140 GLY A O 1
ATOM 1073 N N . ASP A 1 141 ? 6.947 -20.435 18.279 1.00 66.94 141 ASP A N 1
ATOM 1074 C CA . ASP A 1 141 ? 7.205 -20.498 16.842 1.00 66.94 141 ASP A CA 1
ATOM 1075 C C . ASP A 1 141 ? 7.341 -19.087 16.251 1.00 66.94 141 ASP A C 1
ATOM 1077 O O . ASP A 1 141 ? 6.749 -18.133 16.764 1.00 66.94 141 ASP A O 1
ATOM 1081 N N . ASP A 1 142 ? 8.078 -18.963 15.146 1.00 62.06 142 ASP A N 1
ATOM 1082 C CA . ASP A 1 142 ? 8.181 -17.718 14.380 1.00 62.06 142 ASP A CA 1
ATOM 1083 C C . ASP A 1 142 ? 6.803 -17.281 13.844 1.00 62.06 142 ASP A C 1
ATOM 1085 O O . ASP A 1 142 ? 6.029 -18.082 13.311 1.00 62.06 142 ASP A O 1
ATOM 1089 N N . VAL A 1 143 ? 6.501 -15.984 13.948 1.00 56.00 143 VAL A N 1
ATOM 1090 C CA . VAL A 1 143 ? 5.275 -15.391 13.395 1.00 56.00 143 VAL A CA 1
ATOM 1091 C C . VAL A 1 143 ? 5.566 -14.879 11.989 1.00 56.00 143 VAL A C 1
ATOM 1093 O O . VAL A 1 143 ? 6.274 -13.893 11.819 1.00 56.00 143 VAL A O 1
ATOM 1096 N N . TYR A 1 144 ? 5.006 -15.541 10.976 1.00 51.56 144 TYR A N 1
ATOM 1097 C CA . TYR A 1 144 ? 5.263 -15.228 9.560 1.00 51.56 144 TYR A CA 1
ATOM 1098 C C . TYR A 1 144 ? 4.167 -14.400 8.878 1.00 51.56 144 TYR A C 1
ATOM 1100 O O . TYR A 1 144 ? 4.285 -14.048 7.702 1.00 51.56 144 TYR A O 1
ATOM 1108 N N . SER A 1 145 ? 3.061 -14.146 9.572 1.00 49.00 145 SER A N 1
ATOM 1109 C CA . SER A 1 145 ? 1.935 -13.390 9.035 1.00 49.00 145 SER A CA 1
ATOM 1110 C C . SER A 1 145 ? 1.146 -12.757 10.159 1.00 49.00 145 SER A C 1
ATOM 1112 O O . SER A 1 145 ? 0.976 -13.371 11.210 1.00 49.00 145 SER A O 1
ATOM 1114 N N . ILE A 1 146 ? 0.607 -11.580 9.879 1.00 59.19 146 ILE A N 1
ATOM 1115 C CA . ILE A 1 146 ? -0.288 -10.854 10.764 1.00 59.19 146 ILE A CA 1
ATOM 1116 C C . ILE A 1 146 ? -1.647 -10.762 10.065 1.00 59.19 146 ILE A C 1
ATOM 1118 O O . ILE A 1 146 ? -1.716 -10.368 8.897 1.00 59.19 146 ILE A O 1
ATOM 1122 N N . SER A 1 147 ? -2.727 -11.121 10.756 1.00 54.91 147 SER A N 1
ATOM 1123 C CA . SER A 1 147 ? -4.096 -11.001 10.243 1.00 54.91 147 SER A CA 1
ATOM 1124 C C . SER A 1 147 ? -4.926 -10.099 11.141 1.00 54.91 147 SER A C 1
ATOM 1126 O O . SER A 1 147 ? -4.815 -10.113 12.359 1.00 54.91 147 SER A O 1
ATOM 1128 N N . TRP A 1 148 ? -5.826 -9.332 10.543 1.00 54.03 148 TRP A N 1
ATOM 1129 C CA . TRP A 1 148 ? -6.779 -8.537 11.310 1.00 54.03 148 TRP A CA 1
ATOM 1130 C C . TRP A 1 148 ? -7.925 -9.423 11.783 1.00 54.03 148 TRP A C 1
ATOM 1132 O O . TRP A 1 148 ? -8.378 -10.316 11.057 1.00 54.03 148 TRP A O 1
ATOM 1142 N N . THR A 1 149 ? -8.402 -9.189 13.003 1.00 45.44 149 THR A N 1
ATOM 1143 C CA . THR A 1 149 ? -9.656 -9.792 13.451 1.00 45.44 149 THR A CA 1
ATOM 1144 C C . THR A 1 149 ? -10.823 -9.207 12.661 1.00 45.44 149 THR A C 1
ATOM 1146 O O . THR A 1 149 ? -10.795 -8.053 12.242 1.00 45.44 149 THR A O 1
ATOM 1149 N N . TYR A 1 150 ? -11.881 -10.001 12.473 1.00 47.34 150 TYR A N 1
ATOM 1150 C CA . TYR A 1 150 ? -13.088 -9.619 11.720 1.00 47.34 150 TYR A CA 1
ATOM 1151 C C . TYR A 1 150 ? -13.744 -8.304 12.200 1.00 47.34 150 TYR A C 1
ATOM 1153 O O . TYR A 1 150 ? -14.515 -7.694 11.464 1.00 47.34 150 TYR A O 1
ATOM 1161 N N . ASP A 1 151 ? -13.469 -7.882 13.435 1.00 54.44 151 ASP A N 1
ATOM 1162 C CA . ASP A 1 151 ? -14.022 -6.678 14.050 1.00 54.44 151 ASP A CA 1
ATOM 1163 C C . ASP A 1 151 ? -13.111 -5.441 13.951 1.00 54.44 151 ASP A C 1
ATOM 1165 O O . ASP A 1 151 ? -13.434 -4.420 14.560 1.00 54.44 151 ASP A O 1
ATOM 1169 N N . ASP A 1 152 ? -11.995 -5.520 13.213 1.00 50.44 152 ASP A N 1
ATOM 1170 C CA . ASP A 1 152 ? -11.000 -4.451 13.025 1.00 50.44 152 ASP A CA 1
ATOM 1171 C C . ASP A 1 152 ? -10.398 -3.906 14.341 1.00 50.44 152 ASP A C 1
ATOM 1173 O O . ASP A 1 152 ? -9.866 -2.793 14.385 1.00 50.44 152 ASP A O 1
ATOM 1177 N N . ARG A 1 153 ? -10.498 -4.657 15.449 1.00 40.59 153 ARG A N 1
ATOM 1178 C CA . ARG A 1 153 ? -10.027 -4.210 16.774 1.00 40.59 153 ARG A CA 1
ATOM 1179 C C . ARG A 1 153 ? -8.663 -4.749 17.162 1.00 40.59 153 ARG A C 1
ATOM 1181 O O . ARG A 1 153 ? -8.008 -4.129 18.000 1.00 40.59 153 ARG A O 1
ATOM 1188 N N . TYR A 1 154 ? -8.244 -5.874 16.588 1.00 44.81 154 TYR A N 1
ATOM 1189 C CA . TYR A 1 154 ? -7.024 -6.553 16.997 1.00 44.81 154 TYR A CA 1
ATOM 1190 C C . TYR A 1 154 ? -6.174 -6.977 15.801 1.00 44.81 154 TYR A C 1
ATOM 1192 O O . TYR A 1 154 ? -6.669 -7.317 14.725 1.00 44.81 154 TYR A O 1
ATOM 1200 N N . ILE A 1 155 ? -4.870 -6.944 16.050 1.00 53.56 155 ILE A N 1
ATOM 1201 C CA . ILE A 1 155 ? -3.817 -7.509 15.219 1.00 53.56 155 ILE A CA 1
ATOM 1202 C C . ILE A 1 155 ? -3.570 -8.913 15.785 1.00 53.56 155 ILE A C 1
ATOM 1204 O O . ILE A 1 155 ? -3.224 -9.020 16.963 1.00 53.56 155 ILE A O 1
ATOM 1208 N N . ALA A 1 156 ? -3.840 -9.958 15.002 1.00 49.97 156 ALA A N 1
ATOM 1209 C CA . ALA A 1 156 ? -3.551 -11.353 15.336 1.00 49.97 156 ALA A CA 1
ATOM 1210 C C . ALA A 1 156 ? -2.251 -11.803 14.669 1.00 49.97 156 ALA A C 1
ATOM 1212 O O . ALA A 1 156 ? -2.061 -11.463 13.477 1.00 49.97 156 ALA A O 1
#

Radius of gyration: 18.96 Å; chains: 1; bounding box: 41×62×44 Å

Secondary structure (DSSP, 8-state):
-HHHHHHHHHHHHHHHHH--PPPEES-SSSPPPPPPPEEE-SS-EEE-TT---TTEEEESSTT-EEEE--SSPB-SEEE-TT-EEEESS-EEE-SS-EEES--EEE-TT--EEE--SS---EEE--SS-----------SS----B-B-TTSS-B-